Protein AF-A0A1S3H3V7-F1 (afdb_monomer)

Secondary structure (DSSP, 8-state):
------------------PEEEEEEE-TTT--EEEEEEETT--HHHHHHHS-HHHHHH-HHHHHHHHHHHHHHHHHHHHTT---EEEEES-TTTHHHHHHHHTT-SEEEEE---

Mean predicted aligned error: 14.19 Å

pLDDT: mean 79.92, std 20.32, range [31.7, 98.75]

Nearest PDB structures (foldseek):
  3wst-assembly6_E  TM=7.375E-01  e=1.887E-07  Caenorhabditis elegans
  4c4a-assembly1_A  TM=9.613E-01  e=6.460E-06  Mus musculus
  6ogn-assembly1_A  TM=9.903E-01  e=1.685E-04  Mus musculus
  3wst-assembly14_Q  TM=6.716E-01  e=1.776E-06  Caenorhabditis elegans
  8wz2-assembly1_R  TM=3.304E-01  e=7.748E+00  Homo sapiens

Sequence (114 aa):
MLRAKCVFFILRNLTMSSKNVFVPRINPVTGESEWIPQNENYDYYQEIARSAYADMLHDTERNKKYELALKKAIDCMHSQGKPANVLDIGTGTGLLSMMAARHRADSITACEVG

Foldseek 3Di:
DDDDDDDPDPPPPPPPPFQWDFDWDQDPVPRDTDTDTDTPPPPCVVVVVPLCVVVVVPPPVVLVVLLVVLLVQQVVCVVVVHAQEEEAEQCPVVSSVVSNVVSPRVHYHYDHDD

Organism: Lingula anatina (NCBI:txid7574)

InterPro domains:
  IPR025799 Protein arginine N-methyltransferase [PTHR11006] (16-113)
  IPR029063 S-adenosyl-L-methionine-dependent methyltransferase superfamily [G3DSA:3.40.50.150] (45-114)
  IPR029063 S-adenosyl-L-methionine-dependent methyltransferase superfamily [SSF53335] (51-113)

Radius of gyration: 26.12 Å; Cα contacts (8 Å, |Δi|>4): 105; chains: 1; bounding box: 76×46×66 Å

Structure (mmCIF, N/CA/C/O backbone):
data_AF-A0A1S3H3V7-F1
#
_entry.id   AF-A0A1S3H3V7-F1
#
loop_
_atom_site.group_PDB
_atom_site.id
_atom_site.type_symbol
_atom_site.label_atom_id
_atom_site.label_alt_id
_atom_site.label_comp_id
_atom_site.label_asym_id
_atom_site.label_entity_id
_atom_site.label_seq_id
_atom_site.pdbx_PDB_ins_code
_atom_site.Cartn_x
_atom_site.Cartn_y
_atom_site.Cartn_z
_atom_site.occupancy
_atom_site.B_iso_or_equiv
_atom_site.auth_seq_id
_atom_site.auth_comp_id
_atom_site.auth_asym_id
_atom_site.auth_atom_id
_atom_site.pdbx_PDB_model_num
ATOM 1 N N . MET A 1 1 ? 62.962 27.855 -48.148 1.00 36.12 1 MET A N 1
ATOM 2 C CA . MET A 1 1 ? 61.916 28.734 -47.562 1.00 36.12 1 MET A CA 1
ATOM 3 C C . MET A 1 1 ? 60.598 28.275 -48.175 1.00 36.12 1 MET A C 1
ATOM 5 O O . MET A 1 1 ? 60.561 28.205 -49.387 1.00 36.12 1 MET A O 1
ATOM 9 N N . LEU A 1 2 ? 59.563 27.793 -47.486 1.00 35.38 2 LEU A N 1
ATOM 10 C CA . LEU A 1 2 ? 58.999 28.138 -46.180 1.00 35.38 2 LEU A CA 1
ATOM 11 C C . LEU A 1 2 ? 58.312 26.881 -45.584 1.00 35.38 2 LEU A C 1
ATOM 13 O O . LEU A 1 2 ? 57.717 26.096 -46.318 1.00 35.38 2 LEU A O 1
ATOM 17 N N . ARG A 1 3 ? 58.450 26.670 -44.269 1.00 34.94 3 ARG A N 1
ATOM 18 C CA . ARG A 1 3 ? 57.994 25.484 -43.520 1.00 34.94 3 ARG A CA 1
ATOM 19 C C . ARG A 1 3 ? 56.469 25.422 -43.366 1.00 34.94 3 ARG A C 1
ATOM 21 O O . ARG A 1 3 ? 55.820 26.433 -43.118 1.00 34.94 3 ARG A O 1
ATOM 28 N N . ALA A 1 4 ? 55.937 24.203 -43.428 1.00 36.81 4 ALA A N 1
ATOM 29 C CA . ALA A 1 4 ? 54.560 23.860 -43.101 1.00 36.81 4 ALA A CA 1
ATOM 30 C C . ALA A 1 4 ? 54.308 23.824 -41.578 1.00 36.81 4 ALA A C 1
ATOM 32 O O . ALA A 1 4 ? 55.129 23.311 -40.824 1.00 36.81 4 ALA A O 1
ATOM 33 N N . LYS A 1 5 ? 53.137 24.357 -41.197 1.00 43.41 5 LYS A N 1
ATOM 34 C CA . LYS A 1 5 ? 52.195 23.946 -40.134 1.00 43.41 5 LYS A CA 1
ATOM 35 C C . LYS A 1 5 ? 52.764 23.422 -38.805 1.00 43.41 5 LYS A C 1
ATOM 37 O O . LYS A 1 5 ? 53.263 22.308 -38.747 1.00 43.41 5 LYS A O 1
ATOM 42 N N . CYS A 1 6 ? 52.453 24.118 -37.710 1.00 31.70 6 CYS A N 1
ATOM 43 C CA . CYS A 1 6 ? 51.918 23.453 -36.516 1.00 31.70 6 CYS A CA 1
ATOM 44 C C . CYS A 1 6 ? 51.220 24.477 -35.612 1.00 31.70 6 CYS A C 1
ATOM 46 O O . CYS A 1 6 ? 51.865 25.277 -34.938 1.00 31.70 6 CYS A O 1
ATOM 48 N N . VAL A 1 7 ? 49.887 24.478 -35.643 1.00 40.72 7 VAL A N 1
ATOM 49 C CA . VAL A 1 7 ? 49.056 25.140 -34.636 1.00 40.72 7 VAL A CA 1
ATOM 50 C C . VAL A 1 7 ? 49.246 24.345 -33.347 1.00 40.72 7 VAL A C 1
ATOM 52 O O . VAL A 1 7 ? 48.903 23.166 -33.300 1.00 40.72 7 VAL A O 1
ATOM 55 N N . PHE A 1 8 ? 49.838 24.962 -32.326 1.00 37.22 8 PHE A N 1
ATOM 56 C CA . PHE A 1 8 ? 49.944 24.378 -30.992 1.00 37.22 8 PHE A CA 1
ATOM 57 C C . PHE A 1 8 ? 48.533 24.244 -30.403 1.00 37.22 8 PHE A C 1
ATOM 59 O O . PHE A 1 8 ? 47.970 25.198 -29.871 1.00 37.22 8 PHE A O 1
ATOM 66 N N . PHE A 1 9 ? 47.943 23.057 -30.534 1.00 39.53 9 PHE A N 1
ATOM 67 C CA . PHE A 1 9 ? 46.749 22.678 -29.791 1.00 39.53 9 PHE A CA 1
ATOM 68 C C . PHE A 1 9 ? 47.170 22.415 -28.341 1.00 39.53 9 PHE A C 1
ATOM 70 O O . PHE A 1 9 ? 47.959 21.513 -28.059 1.00 39.53 9 PHE A O 1
ATOM 77 N N . ILE A 1 10 ? 46.671 23.239 -27.423 1.00 47.66 10 ILE A N 1
ATOM 78 C CA . ILE A 1 10 ? 46.832 23.060 -25.981 1.00 47.66 10 ILE A CA 1
ATOM 79 C C . ILE A 1 10 ? 46.043 21.806 -25.579 1.00 47.66 10 ILE A C 1
ATOM 81 O O . ILE A 1 10 ? 44.836 21.868 -25.365 1.00 47.66 10 ILE A O 1
ATOM 85 N N . LEU A 1 11 ? 46.713 20.660 -25.464 1.00 41.59 11 LEU A N 1
ATOM 86 C CA . LEU A 1 11 ? 46.170 19.479 -24.790 1.00 41.59 11 LEU A CA 1
ATOM 87 C C . LEU A 1 11 ? 46.440 19.612 -23.287 1.00 41.59 11 LEU A C 1
ATOM 89 O O . LEU A 1 11 ? 47.417 19.093 -22.751 1.00 41.59 11 LEU A O 1
ATOM 93 N N . ARG A 1 12 ? 45.554 20.332 -22.589 1.00 43.31 12 ARG A N 1
ATOM 94 C CA . ARG A 1 12 ? 45.359 20.123 -21.150 1.00 43.31 12 ARG A CA 1
ATOM 95 C C . ARG A 1 12 ? 44.711 18.747 -20.988 1.00 43.31 12 ARG A C 1
ATOM 97 O O . ARG A 1 12 ? 43.501 18.620 -21.140 1.00 43.31 12 ARG A O 1
ATOM 104 N N . ASN A 1 13 ? 45.511 17.730 -20.676 1.00 42.44 13 ASN A N 1
ATOM 105 C CA . ASN A 1 13 ? 45.005 16.483 -20.108 1.00 42.44 13 ASN A CA 1
ATOM 106 C C . ASN A 1 13 ? 44.429 16.791 -18.719 1.00 42.44 13 ASN A C 1
ATOM 108 O O . ASN A 1 13 ? 45.127 16.721 -17.710 1.00 42.44 13 ASN A O 1
ATOM 112 N N . LEU A 1 14 ? 43.152 17.172 -18.672 1.00 46.84 14 LEU A N 1
ATOM 113 C CA . LEU A 1 14 ? 42.336 17.021 -17.477 1.00 46.84 14 LEU A CA 1
ATOM 114 C C . LEU A 1 14 ? 42.125 15.519 -17.293 1.00 46.84 14 LEU A C 1
ATOM 116 O O . LEU A 1 14 ? 41.224 14.930 -17.883 1.00 46.84 14 LEU A O 1
ATOM 120 N N . THR A 1 15 ? 42.972 14.883 -16.490 1.00 49.62 15 THR A N 1
ATOM 121 C CA . THR A 1 15 ? 42.615 13.607 -15.875 1.00 49.62 15 THR A CA 1
ATOM 122 C C . THR A 1 15 ? 41.417 13.884 -14.973 1.00 49.62 15 THR A C 1
ATOM 124 O O . THR A 1 15 ? 41.575 14.354 -13.846 1.00 49.62 15 THR A O 1
ATOM 127 N N . MET A 1 16 ? 40.207 13.675 -15.493 1.00 46.91 16 MET A N 1
ATOM 128 C CA . MET A 1 16 ? 39.021 13.566 -14.658 1.00 46.91 16 MET A CA 1
ATOM 129 C C . MET A 1 16 ? 39.241 12.372 -13.734 1.00 46.91 16 MET A C 1
ATOM 131 O O . MET A 1 16 ? 39.252 11.229 -14.182 1.00 46.91 16 MET A O 1
ATOM 135 N N . SER A 1 17 ? 39.478 12.644 -12.453 1.00 55.94 17 SER A N 1
ATOM 136 C CA . SER A 1 17 ? 39.389 11.622 -11.415 1.00 55.94 17 SER A CA 1
ATOM 137 C C . SER A 1 17 ? 37.953 11.104 -11.430 1.00 55.94 17 SER A C 1
ATOM 139 O O . SER A 1 17 ? 37.04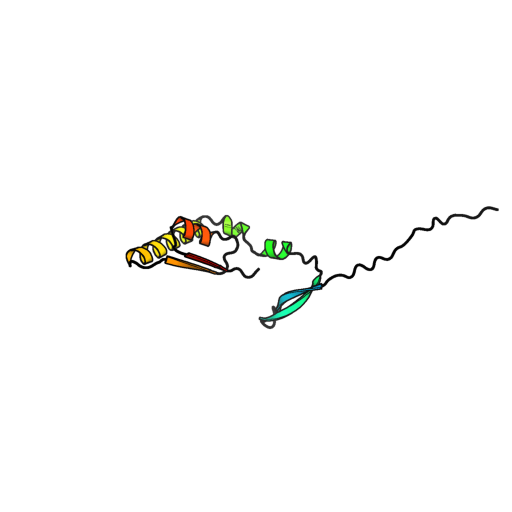7 11.828 -11.024 1.00 55.94 17 SER A O 1
ATOM 141 N N . SER A 1 18 ? 37.731 9.905 -11.972 1.00 60.91 18 SER A N 1
ATOM 142 C CA . SER A 1 18 ? 36.433 9.239 -11.914 1.00 60.91 18 SER A CA 1
ATOM 143 C C . SER A 1 18 ? 36.134 8.951 -10.448 1.00 60.91 18 SER A C 1
ATOM 145 O O . SER A 1 18 ? 36.786 8.084 -9.855 1.00 60.91 18 SER A O 1
ATOM 147 N N . LYS A 1 19 ? 35.207 9.689 -9.829 1.00 63.34 19 LYS A N 1
ATOM 148 C CA . LYS A 1 19 ? 34.793 9.326 -8.473 1.00 63.34 19 LYS A CA 1
ATOM 149 C C . LYS A 1 19 ? 34.029 8.016 -8.567 1.00 63.34 19 LYS A C 1
ATOM 151 O O . LYS A 1 19 ? 33.129 7.880 -9.391 1.00 63.34 19 LYS A O 1
ATOM 156 N N . ASN A 1 20 ? 34.406 7.061 -7.729 1.00 74.25 20 ASN A N 1
ATOM 157 C CA . ASN A 1 20 ? 33.686 5.807 -7.606 1.00 74.25 20 ASN A CA 1
ATOM 158 C C . ASN A 1 20 ? 32.812 5.860 -6.351 1.00 74.25 20 ASN A C 1
ATOM 160 O O . ASN A 1 20 ? 33.287 6.240 -5.280 1.00 74.25 20 ASN A O 1
ATOM 164 N N . VAL A 1 21 ? 31.547 5.481 -6.487 1.00 77.12 21 VAL A N 1
ATOM 165 C CA . VAL A 1 21 ? 30.602 5.252 -5.394 1.00 77.12 21 VAL A CA 1
ATOM 166 C C . VAL A 1 21 ? 30.487 3.746 -5.198 1.00 77.12 21 VAL A C 1
ATOM 168 O O . VAL A 1 21 ? 30.352 2.998 -6.162 1.00 77.12 21 VAL A O 1
ATOM 171 N N . PHE A 1 22 ? 30.563 3.281 -3.956 1.00 78.06 22 PHE A N 1
ATOM 172 C CA . PHE A 1 22 ? 30.288 1.880 -3.655 1.00 78.06 22 PHE A CA 1
ATOM 173 C C . PHE A 1 22 ? 28.777 1.675 -3.636 1.00 78.06 22 PHE A C 1
ATOM 175 O O . PHE A 1 22 ? 28.087 2.295 -2.828 1.00 78.06 22 PHE A O 1
ATOM 182 N N . VAL A 1 23 ? 28.275 0.814 -4.518 1.00 74.19 23 VAL A N 1
ATOM 183 C CA . VAL A 1 23 ? 26.868 0.400 -4.514 1.00 74.19 23 VAL A CA 1
ATOM 184 C C . VAL A 1 23 ? 26.757 -1.019 -3.959 1.00 74.19 23 VAL A C 1
ATOM 186 O O . VAL A 1 23 ? 27.595 -1.866 -4.298 1.00 74.19 23 VAL A O 1
ATOM 189 N N . PRO A 1 24 ? 25.761 -1.300 -3.104 1.00 75.00 24 PRO A N 1
ATOM 190 C CA . PRO A 1 24 ? 25.490 -2.656 -2.664 1.00 75.00 24 PRO A CA 1
ATOM 191 C C . PRO A 1 24 ? 24.869 -3.445 -3.825 1.00 75.00 24 PRO A C 1
ATOM 193 O O . PRO A 1 24 ? 23.917 -3.005 -4.465 1.00 75.00 24 PRO A O 1
ATOM 196 N N . ARG A 1 25 ? 25.416 -4.623 -4.116 1.00 75.81 25 ARG A N 1
ATOM 197 C CA . ARG A 1 25 ? 24.954 -5.544 -5.161 1.00 75.81 25 ARG A CA 1
ATOM 198 C C . ARG A 1 25 ? 24.845 -6.938 -4.570 1.00 75.81 25 ARG A C 1
ATOM 200 O O . ARG A 1 25 ? 25.768 -7.401 -3.915 1.00 75.81 25 ARG A O 1
ATOM 207 N N . ILE A 1 26 ? 23.740 -7.625 -4.836 1.00 80.00 26 ILE A N 1
ATOM 208 C CA . ILE A 1 26 ? 23.601 -9.035 -4.463 1.00 80.00 26 ILE A CA 1
ATOM 209 C C . ILE A 1 26 ? 24.295 -9.884 -5.528 1.00 80.00 26 ILE A C 1
ATOM 211 O O . ILE A 1 26 ? 23.984 -9.769 -6.719 1.00 80.00 26 ILE A O 1
ATOM 215 N N . ASN A 1 27 ? 25.224 -10.739 -5.108 1.00 78.12 27 ASN A N 1
ATOM 216 C CA . ASN A 1 27 ? 25.855 -11.710 -5.989 1.00 78.12 27 ASN A CA 1
ATOM 217 C C . ASN A 1 27 ? 24.819 -12.782 -6.391 1.00 78.12 27 ASN A C 1
ATOM 219 O O . ASN A 1 27 ? 24.286 -13.471 -5.520 1.00 78.12 27 ASN A O 1
ATOM 223 N N . PRO A 1 28 ? 24.521 -12.973 -7.691 1.00 69.19 28 PRO A N 1
ATOM 224 C CA . PRO A 1 28 ? 23.472 -13.895 -8.131 1.00 69.19 28 PRO A CA 1
ATOM 225 C C . PRO A 1 28 ? 23.825 -15.379 -7.936 1.00 69.19 28 PRO A C 1
ATOM 227 O O . PRO A 1 28 ? 22.951 -16.231 -8.072 1.00 69.19 28 PRO A O 1
ATOM 230 N N . VAL A 1 29 ? 25.090 -15.699 -7.651 1.00 82.56 29 VAL A N 1
ATOM 231 C CA . VAL A 1 29 ? 25.581 -17.066 -7.429 1.00 82.56 29 VAL A CA 1
ATOM 232 C C . VAL A 1 29 ? 25.629 -17.402 -5.938 1.00 82.56 29 VAL A C 1
ATOM 234 O O . VAL A 1 29 ? 25.291 -18.521 -5.564 1.00 82.56 29 VAL A O 1
ATOM 237 N N . THR A 1 30 ? 26.037 -16.455 -5.088 1.00 84.25 30 THR A N 1
ATOM 238 C CA . THR A 1 30 ? 26.227 -16.698 -3.644 1.00 84.25 30 THR A CA 1
ATOM 239 C C . THR A 1 30 ? 25.111 -16.127 -2.771 1.00 84.25 30 THR A C 1
ATOM 241 O O . THR A 1 30 ? 24.935 -16.575 -1.643 1.00 84.25 30 THR A O 1
ATOM 244 N N . GLY A 1 31 ? 24.340 -15.158 -3.274 1.00 78.25 31 GLY A N 1
ATOM 245 C CA . GLY A 1 31 ? 23.322 -14.431 -2.510 1.00 78.25 31 GLY A CA 1
ATOM 246 C C . GLY A 1 31 ? 23.892 -13.417 -1.513 1.00 78.25 31 GLY A C 1
ATOM 247 O O . GLY A 1 31 ? 23.130 -12.799 -0.773 1.00 78.25 31 GLY A O 1
ATOM 248 N N . GLU A 1 32 ? 25.212 -13.235 -1.481 1.00 75.50 32 GLU A N 1
ATOM 249 C CA . GLU A 1 32 ? 25.875 -12.320 -0.555 1.00 75.50 32 GLU A CA 1
ATOM 250 C C . GLU A 1 32 ? 25.839 -10.875 -1.065 1.00 75.50 32 GLU A C 1
ATOM 252 O O . GLU A 1 32 ? 25.871 -10.615 -2.272 1.00 75.50 32 GLU A O 1
ATOM 257 N N . SER A 1 33 ? 25.778 -9.925 -0.130 1.00 82.50 33 SER A N 1
ATOM 258 C CA . SER A 1 33 ? 25.855 -8.496 -0.431 1.00 82.50 33 SER A CA 1
ATOM 259 C C . SER A 1 33 ? 27.307 -8.074 -0.637 1.00 82.50 33 SER A C 1
ATOM 261 O O . SER A 1 33 ? 28.108 -8.084 0.298 1.00 82.50 33 SER A O 1
ATOM 263 N N . GLU A 1 34 ? 27.628 -7.641 -1.849 1.00 85.00 34 GLU A N 1
ATOM 264 C CA . GLU A 1 34 ? 28.941 -7.147 -2.246 1.00 85.00 34 GLU A CA 1
ATOM 265 C C . GLU A 1 34 ? 28.910 -5.631 -2.465 1.00 85.00 34 GLU A C 1
ATOM 267 O O . GLU A 1 34 ? 27.951 -5.079 -3.003 1.00 85.00 34 GLU A O 1
ATOM 272 N N . TRP A 1 35 ? 29.985 -4.945 -2.074 1.00 80.19 35 TRP A N 1
ATOM 273 C CA . TRP A 1 35 ? 30.169 -3.520 -2.348 1.00 80.19 35 TRP A CA 1
ATOM 274 C C . TRP A 1 35 ? 31.044 -3.354 -3.579 1.00 80.19 35 TRP A C 1
ATOM 276 O O . TRP A 1 35 ? 32.259 -3.550 -3.520 1.00 80.19 35 TRP A O 1
ATOM 286 N N . ILE A 1 36 ? 30.428 -2.986 -4.700 1.00 78.62 36 ILE A N 1
ATOM 287 C CA . ILE A 1 36 ? 31.141 -2.855 -5.970 1.00 78.62 36 ILE A CA 1
ATOM 288 C C . ILE A 1 36 ? 31.386 -1.365 -6.238 1.00 78.62 36 ILE A C 1
ATOM 290 O O . ILE A 1 36 ? 30.432 -0.582 -6.206 1.00 78.62 36 ILE A O 1
ATOM 294 N N . PRO A 1 37 ? 32.639 -0.940 -6.497 1.00 74.44 37 PRO A N 1
ATOM 295 C CA . PRO A 1 37 ? 32.915 0.428 -6.906 1.00 74.44 37 PRO A CA 1
ATOM 296 C C . PRO A 1 37 ? 32.311 0.662 -8.292 1.00 74.44 37 PRO A C 1
ATOM 298 O O . PRO A 1 37 ? 32.686 0.014 -9.268 1.00 74.44 37 PRO A O 1
ATOM 301 N N . GLN A 1 38 ? 31.373 1.594 -8.373 1.00 71.38 38 GLN A N 1
ATOM 302 C CA . GLN A 1 38 ? 30.747 2.043 -9.607 1.00 71.38 38 GLN A CA 1
ATOM 303 C C . GLN A 1 38 ? 31.092 3.498 -9.865 1.00 71.38 38 GLN A C 1
ATOM 305 O O . GLN A 1 38 ? 31.339 4.255 -8.934 1.00 71.38 38 GLN A O 1
ATOM 310 N N . ASN A 1 39 ? 31.120 3.900 -11.130 1.00 74.44 39 ASN A N 1
ATOM 311 C CA . ASN A 1 39 ? 31.346 5.297 -11.484 1.00 74.44 39 ASN A CA 1
ATOM 312 C C . ASN A 1 39 ? 30.243 6.186 -10.871 1.00 74.44 39 ASN A C 1
ATOM 314 O O . ASN A 1 39 ? 29.093 5.768 -10.795 1.00 74.44 39 ASN A O 1
ATOM 318 N N . GLU A 1 40 ? 30.576 7.411 -10.463 1.00 65.56 40 GLU A N 1
ATOM 319 C CA . GLU A 1 40 ? 29.627 8.413 -9.950 1.00 65.56 40 GLU A CA 1
ATOM 320 C C . GLU A 1 40 ? 28.424 8.668 -10.876 1.00 65.56 40 GLU A C 1
ATOM 322 O O . GLU A 1 40 ? 27.347 9.004 -10.394 1.00 65.56 40 GLU A O 1
ATOM 327 N N . ASN A 1 41 ? 28.572 8.425 -12.181 1.00 62.12 41 ASN A N 1
ATOM 328 C CA . ASN A 1 41 ? 27.489 8.435 -13.166 1.00 62.12 41 ASN A CA 1
ATOM 329 C C . ASN A 1 41 ? 26.799 7.061 -13.294 1.00 62.12 41 ASN A C 1
ATOM 331 O O . ASN A 1 41 ? 26.511 6.618 -14.408 1.00 62.12 41 ASN A O 1
ATOM 335 N N . TYR A 1 42 ? 26.597 6.347 -12.184 1.00 63.34 42 TYR A N 1
ATOM 336 C CA . TYR A 1 42 ? 25.921 5.050 -12.194 1.00 63.34 42 TYR A CA 1
ATOM 337 C C . TYR A 1 42 ? 24.506 5.204 -12.761 1.00 63.34 42 TYR A C 1
ATOM 339 O O . TYR A 1 42 ? 23.746 6.093 -12.370 1.00 63.34 42 TYR A O 1
ATOM 347 N N . ASP A 1 43 ? 24.174 4.344 -13.720 1.00 62.38 43 ASP A N 1
ATOM 348 C CA . ASP A 1 43 ? 22.962 4.445 -14.521 1.00 62.38 43 ASP A CA 1
ATOM 349 C C . ASP A 1 43 ? 21.727 3.950 -13.743 1.00 62.38 43 ASP A C 1
ATOM 351 O O . ASP A 1 43 ? 21.251 2.827 -13.928 1.00 62.38 43 ASP A O 1
ATOM 355 N N . TYR A 1 44 ? 21.188 4.814 -12.874 1.00 62.28 44 TYR A N 1
ATOM 356 C CA . TYR A 1 44 ? 19.906 4.612 -12.180 1.00 62.28 44 TYR A CA 1
ATOM 357 C C . TYR A 1 44 ? 18.742 4.331 -13.143 1.00 62.28 44 TYR A C 1
ATOM 359 O O . TYR A 1 44 ? 17.733 3.755 -12.729 1.00 62.28 44 TYR A O 1
ATOM 367 N N . TYR A 1 45 ? 18.857 4.689 -14.430 1.00 60.19 45 TYR A N 1
ATOM 368 C CA . TYR A 1 45 ? 17.809 4.390 -15.401 1.00 60.19 45 TYR A CA 1
ATOM 369 C C . TYR A 1 45 ? 17.630 2.890 -15.585 1.00 60.19 45 TYR A C 1
ATOM 371 O O . TYR A 1 45 ? 16.510 2.447 -15.824 1.00 60.19 45 TYR A O 1
ATOM 379 N N . GLN A 1 46 ? 18.691 2.093 -15.436 1.00 61.53 46 GLN A N 1
ATOM 380 C CA . GLN A 1 46 ? 18.570 0.648 -15.565 1.00 61.53 46 GLN A CA 1
ATOM 381 C C . GLN A 1 46 ? 17.800 0.029 -14.390 1.00 61.53 46 GLN A C 1
ATOM 383 O O . GLN A 1 46 ? 17.083 -0.951 -14.587 1.00 61.53 46 GLN A O 1
ATOM 388 N N . GLU A 1 47 ? 17.910 0.594 -13.189 1.00 64.69 47 GLU A N 1
ATOM 389 C CA . GLU A 1 47 ? 17.148 0.128 -12.029 1.00 64.69 47 GLU A CA 1
ATOM 390 C C . GLU A 1 47 ? 15.687 0.552 -12.132 1.00 64.69 47 GLU A C 1
ATOM 392 O O . GLU A 1 47 ? 14.825 -0.320 -12.071 1.00 64.69 47 GLU A O 1
ATOM 397 N N . ILE A 1 48 ? 15.416 1.821 -12.459 1.00 63.91 48 ILE A N 1
ATOM 398 C CA . ILE A 1 48 ? 14.062 2.339 -12.726 1.00 63.91 48 ILE A CA 1
ATOM 399 C C . ILE A 1 48 ? 13.371 1.553 -13.851 1.00 63.91 48 ILE A C 1
ATOM 401 O O . ILE A 1 48 ? 12.197 1.198 -13.739 1.00 63.91 48 ILE A O 1
ATOM 405 N N . ALA A 1 49 ? 14.093 1.241 -14.932 1.00 62.50 49 ALA A N 1
ATOM 406 C CA . ALA A 1 49 ? 13.566 0.446 -16.040 1.00 62.50 49 ALA A CA 1
ATOM 407 C C . ALA A 1 49 ? 13.252 -1.002 -15.629 1.00 62.50 49 ALA A C 1
ATOM 409 O O . ALA A 1 49 ? 12.357 -1.619 -16.204 1.00 62.50 49 ALA A O 1
ATOM 410 N N . ARG A 1 50 ? 13.966 -1.553 -14.638 1.00 64.19 50 ARG A N 1
ATOM 411 C CA . ARG A 1 50 ? 13.750 -2.916 -14.125 1.00 64.19 50 ARG A CA 1
ATOM 412 C C . ARG A 1 50 ? 12.698 -3.004 -13.031 1.00 64.19 50 ARG A C 1
ATOM 414 O O . ARG A 1 50 ? 12.159 -4.087 -12.832 1.00 64.19 50 ARG A O 1
ATOM 421 N N . SER A 1 51 ? 12.381 -1.910 -12.343 1.00 66.81 51 SER A N 1
ATOM 422 C CA . SER A 1 51 ? 11.457 -1.930 -11.204 1.00 66.81 51 SER A CA 1
ATOM 423 C C . SER A 1 51 ? 10.007 -2.283 -11.573 1.00 66.81 51 SER A C 1
ATOM 425 O O . SER A 1 51 ? 9.163 -2.396 -10.689 1.00 66.81 51 SER A O 1
ATOM 427 N N . ALA A 1 52 ? 9.693 -2.427 -12.870 1.00 70.69 52 ALA A N 1
ATOM 428 C CA . ALA A 1 52 ? 8.371 -2.790 -13.393 1.00 70.69 52 ALA A CA 1
ATOM 429 C C . ALA A 1 52 ? 7.216 -1.908 -12.862 1.00 70.69 52 ALA A C 1
ATOM 431 O O . ALA A 1 52 ? 6.050 -2.308 -12.888 1.00 70.69 52 ALA A O 1
ATOM 432 N N . TYR A 1 53 ? 7.520 -0.684 -12.402 1.00 76.44 53 TYR A N 1
ATOM 433 C CA . TYR A 1 53 ? 6.535 0.219 -11.803 1.00 76.44 53 TYR A CA 1
ATOM 434 C C . TYR A 1 53 ? 5.409 0.576 -12.778 1.00 76.44 53 TYR A C 1
ATOM 436 O O . TYR A 1 53 ? 4.266 0.710 -12.359 1.00 76.44 53 TYR A O 1
ATOM 444 N N . ALA A 1 54 ? 5.697 0.706 -14.076 1.00 76.94 54 ALA A N 1
ATOM 445 C CA . ALA A 1 54 ? 4.692 1.070 -15.076 1.00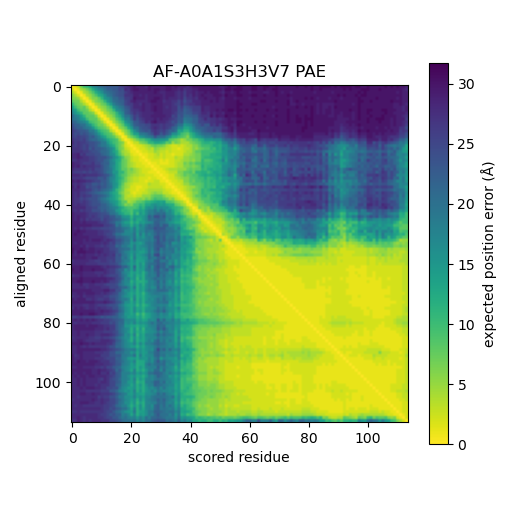 76.94 54 ALA A CA 1
ATOM 446 C C . ALA A 1 54 ? 3.597 -0.002 -15.216 1.00 76.94 54 ALA A C 1
ATOM 448 O O . ALA A 1 54 ? 2.413 0.306 -15.067 1.00 76.94 54 ALA A O 1
ATOM 449 N N . ASP A 1 55 ? 3.988 -1.262 -15.418 1.00 83.62 55 ASP A N 1
ATOM 450 C CA . ASP A 1 55 ? 3.049 -2.388 -15.496 1.00 83.62 55 ASP A CA 1
ATOM 451 C C . ASP A 1 55 ? 2.268 -2.526 -14.191 1.00 83.62 55 ASP A C 1
ATOM 453 O O . ASP A 1 55 ? 1.055 -2.741 -14.184 1.00 83.62 55 ASP A O 1
ATOM 457 N N . MET A 1 56 ? 2.959 -2.314 -13.067 1.00 86.94 56 MET A N 1
ATOM 458 C CA . MET A 1 56 ? 2.342 -2.311 -11.758 1.00 86.94 56 MET A CA 1
ATOM 459 C C . MET A 1 56 ? 1.258 -1.229 -11.654 1.00 86.94 56 MET A C 1
ATOM 461 O O . MET A 1 56 ? 0.128 -1.534 -11.282 1.00 86.94 56 MET A O 1
ATOM 465 N N . LEU A 1 57 ? 1.550 0.023 -11.982 1.00 87.31 57 LEU A N 1
ATOM 466 C CA . LEU A 1 57 ? 0.588 1.119 -11.857 1.00 87.31 57 LEU A CA 1
ATOM 467 C C . LEU A 1 57 ? -0.640 0.946 -12.763 1.00 87.31 57 LEU A C 1
ATOM 469 O O . LEU A 1 57 ? -1.741 1.331 -12.365 1.00 87.31 57 LEU A O 1
ATOM 473 N N . HIS A 1 58 ? -0.477 0.333 -13.937 1.00 90.50 58 HIS A N 1
ATOM 474 C CA . HIS A 1 58 ? -1.576 0.095 -14.874 1.00 90.50 58 HIS A CA 1
ATOM 475 C C . HIS A 1 58 ? -2.413 -1.161 -14.573 1.00 90.50 58 HIS A C 1
ATOM 477 O O . HIS A 1 58 ? -3.513 -1.299 -15.120 1.00 90.50 58 HIS A O 1
ATOM 483 N N . ASP A 1 59 ? -1.975 -2.030 -13.655 1.00 94.81 59 ASP A N 1
ATOM 484 C CA . ASP A 1 59 ? -2.762 -3.175 -13.185 1.00 94.81 59 ASP A CA 1
ATOM 485 C C . ASP A 1 59 ? -3.939 -2.726 -12.300 1.00 94.81 59 ASP A C 1
ATOM 487 O O . ASP A 1 59 ? -3.893 -2.664 -11.066 1.00 94.81 59 ASP A O 1
ATOM 491 N N . THR A 1 60 ? -5.037 -2.397 -12.974 1.00 95.31 60 THR A N 1
ATOM 492 C CA . THR A 1 60 ? -6.248 -1.855 -12.355 1.00 95.31 60 THR A CA 1
ATOM 493 C C . THR A 1 60 ? -6.919 -2.857 -11.417 1.00 95.31 60 THR A C 1
ATOM 495 O O . THR A 1 60 ? -7.420 -2.473 -10.359 1.00 95.31 60 THR A O 1
ATOM 498 N N . GLU A 1 61 ? -6.944 -4.140 -11.777 1.00 97.25 61 GLU A N 1
ATOM 499 C CA . GLU A 1 61 ? -7.605 -5.161 -10.962 1.00 97.25 61 GLU A CA 1
ATOM 500 C C . GLU A 1 61 ? -6.833 -5.430 -9.677 1.00 97.25 61 GLU A C 1
ATOM 502 O O . GLU A 1 61 ? -7.431 -5.517 -8.599 1.00 97.25 61 GLU A O 1
ATOM 507 N N . ARG A 1 62 ? -5.501 -5.488 -9.756 1.00 97.00 62 ARG A N 1
ATOM 508 C CA . ARG A 1 62 ? -4.664 -5.600 -8.566 1.00 97.00 6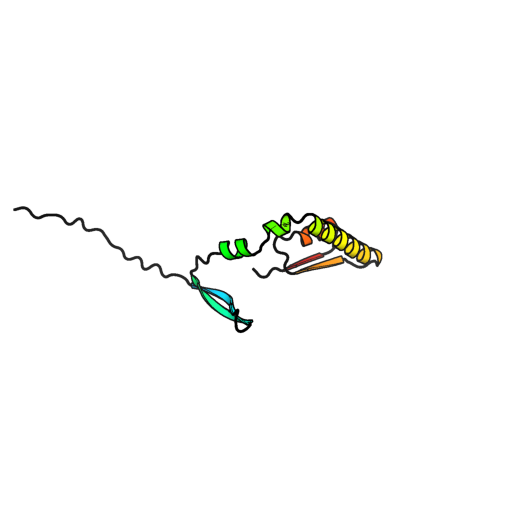2 ARG A CA 1
ATOM 509 C C . ARG A 1 62 ? -4.830 -4.383 -7.656 1.00 97.00 62 ARG A C 1
ATOM 511 O O . ARG A 1 62 ? -5.056 -4.556 -6.459 1.00 97.00 62 ARG A O 1
ATOM 518 N N . ASN A 1 63 ? -4.801 -3.172 -8.212 1.00 97.12 63 ASN A N 1
ATOM 519 C CA . ASN A 1 63 ? -4.942 -1.931 -7.443 1.00 97.12 63 ASN A CA 1
ATOM 520 C C . ASN A 1 63 ? -6.294 -1.849 -6.710 1.00 97.12 63 ASN A C 1
ATOM 522 O O . ASN A 1 63 ? -6.323 -1.548 -5.518 1.00 97.12 63 ASN A O 1
ATOM 526 N N . LYS A 1 64 ? -7.405 -2.220 -7.364 1.00 98.06 64 LYS A N 1
ATOM 527 C CA . LYS A 1 64 ? -8.731 -2.291 -6.717 1.00 98.06 64 LYS A CA 1
ATOM 528 C C . LYS A 1 64 ? -8.773 -3.292 -5.563 1.00 98.06 64 LYS A C 1
ATOM 530 O O . LYS A 1 64 ? -9.386 -3.018 -4.532 1.00 98.06 64 LYS A O 1
ATOM 535 N N . LYS A 1 65 ? -8.157 -4.467 -5.734 1.00 98.38 65 LYS A N 1
ATOM 536 C CA . LYS A 1 65 ? -8.129 -5.504 -4.690 1.00 98.38 65 LYS A CA 1
ATOM 537 C C . LYS A 1 65 ? -7.340 -5.040 -3.468 1.00 98.38 65 LYS A C 1
ATOM 539 O O . LYS A 1 65 ? -7.823 -5.233 -2.353 1.00 98.38 65 LYS A O 1
ATOM 544 N N . TYR A 1 66 ? -6.190 -4.394 -3.671 1.00 98.25 66 TYR A N 1
ATOM 545 C CA . TYR A 1 66 ? -5.422 -3.795 -2.577 1.00 98.25 66 TYR A CA 1
ATOM 546 C C . TYR A 1 66 ? -6.203 -2.692 -1.865 1.00 98.25 66 TYR A C 1
ATOM 548 O O . TYR A 1 66 ? -6.294 -2.722 -0.641 1.00 98.25 66 TYR A O 1
ATOM 556 N N . GLU A 1 67 ? -6.823 -1.770 -2.604 1.00 98.31 67 GLU A N 1
ATOM 557 C CA . GLU A 1 67 ? -7.604 -0.678 -2.012 1.00 98.31 67 GLU A CA 1
ATOM 558 C C . GLU A 1 67 ? -8.775 -1.212 -1.168 1.00 98.31 67 GLU A C 1
ATOM 560 O O . GLU A 1 67 ? -8.956 -0.812 -0.016 1.00 98.31 67 GLU A O 1
ATOM 565 N N . LEU A 1 68 ? -9.518 -2.202 -1.682 1.00 98.62 68 LEU A N 1
ATOM 566 C CA . LEU A 1 68 ? -10.607 -2.841 -0.940 1.00 98.62 68 LEU A CA 1
ATOM 567 C C . LEU A 1 68 ? -10.110 -3.561 0.323 1.00 98.62 68 LEU A C 1
ATOM 569 O O . LEU A 1 68 ? -10.772 -3.508 1.362 1.00 98.62 68 LEU A O 1
ATOM 573 N N . ALA A 1 69 ? -8.976 -4.257 0.237 1.00 98.56 69 ALA A N 1
ATOM 574 C CA . ALA A 1 69 ? -8.391 -4.964 1.371 1.00 98.56 69 ALA A CA 1
ATOM 575 C C . ALA A 1 69 ? -7.895 -3.991 2.451 1.00 98.56 69 ALA A C 1
ATOM 577 O O . ALA A 1 69 ? -8.214 -4.183 3.624 1.00 98.56 69 ALA A O 1
ATOM 578 N N . LEU A 1 70 ? -7.195 -2.922 2.055 1.00 98.56 70 LEU A N 1
ATOM 579 C CA . LEU A 1 70 ? -6.732 -1.863 2.954 1.00 98.56 70 LEU A CA 1
ATOM 580 C C . LEU A 1 70 ? -7.902 -1.218 3.688 1.00 98.56 70 LEU A C 1
ATOM 582 O O . LEU A 1 70 ? -7.886 -1.154 4.915 1.00 98.56 70 LEU A O 1
ATOM 586 N N . LYS A 1 71 ? -8.954 -0.826 2.958 1.00 98.69 71 LYS A N 1
ATOM 587 C CA . LYS A 1 71 ? -10.165 -0.267 3.565 1.00 98.69 71 LYS A CA 1
ATOM 588 C C . LYS A 1 71 ? -10.745 -1.208 4.621 1.00 98.69 71 LYS A C 1
ATOM 590 O O . LYS A 1 71 ? -11.001 -0.787 5.742 1.00 98.69 71 LYS A O 1
ATOM 595 N N . LYS A 1 72 ? -10.925 -2.490 4.282 1.00 98.75 72 LYS A N 1
ATOM 596 C CA . LYS A 1 72 ? -11.468 -3.488 5.217 1.00 98.75 72 LYS A CA 1
ATOM 597 C C . LYS A 1 72 ? -10.598 -3.655 6.464 1.00 98.75 72 LYS A C 1
ATOM 599 O O . LYS A 1 72 ? -11.141 -3.784 7.557 1.00 98.75 72 LYS A O 1
ATOM 604 N N . ALA A 1 73 ? -9.276 -3.673 6.310 1.00 98.62 73 ALA A N 1
ATOM 605 C CA . ALA A 1 73 ? -8.350 -3.818 7.429 1.00 98.62 73 ALA A CA 1
ATOM 606 C C . ALA A 1 73 ? -8.381 -2.595 8.359 1.00 98.62 73 A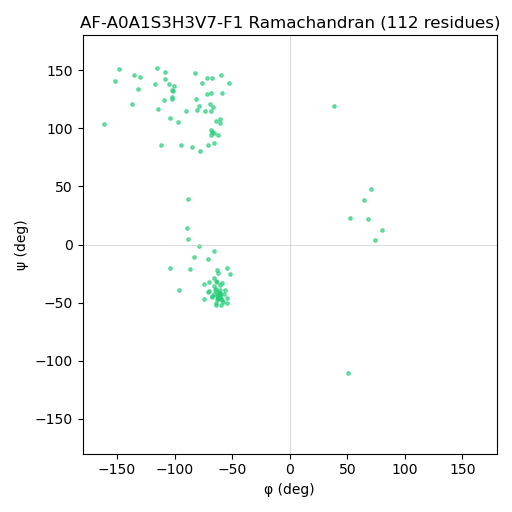LA A C 1
ATOM 608 O O . ALA A 1 73 ? -8.461 -2.760 9.576 1.00 98.62 73 ALA A O 1
ATOM 609 N N . ILE A 1 74 ? -8.386 -1.386 7.790 1.00 98.75 74 ILE A N 1
ATOM 610 C CA . ILE A 1 74 ? -8.468 -0.128 8.542 1.00 98.75 74 ILE A CA 1
ATOM 611 C C . ILE A 1 74 ? -9.808 -0.034 9.283 1.00 98.75 74 ILE A C 1
ATOM 613 O O . ILE A 1 74 ? -9.816 0.131 10.502 1.00 98.75 74 ILE A O 1
ATOM 617 N N . ASP A 1 75 ? -10.927 -0.258 8.583 1.00 98.69 75 ASP A N 1
ATOM 618 C CA . ASP A 1 75 ? -12.267 -0.255 9.184 1.00 98.69 75 ASP A CA 1
ATOM 619 C C . ASP A 1 75 ? -12.363 -1.268 10.339 1.00 98.69 75 ASP A C 1
ATOM 621 O O . ASP A 1 75 ? -12.964 -0.989 11.376 1.00 98.69 75 ASP A O 1
ATOM 625 N N . CYS A 1 76 ? -11.746 -2.447 10.188 1.00 98.69 76 CYS A N 1
ATOM 626 C CA . CYS A 1 76 ? -11.708 -3.469 11.231 1.00 98.69 76 CYS A CA 1
ATOM 627 C C . CYS A 1 76 ? -10.966 -2.977 12.484 1.00 98.69 76 CYS A C 1
ATOM 629 O O . CYS A 1 76 ? -11.495 -3.106 13.589 1.00 98.69 76 CYS A O 1
ATOM 631 N N . MET A 1 77 ? -9.786 -2.370 12.330 1.00 98.62 77 MET A N 1
ATOM 632 C CA . MET A 1 77 ? -9.026 -1.806 13.455 1.00 98.62 77 MET A CA 1
ATOM 633 C C . MET A 1 77 ? -9.821 -0.720 14.183 1.00 98.62 77 MET A C 1
ATOM 635 O O . MET A 1 77 ? -9.970 -0.777 15.407 1.00 98.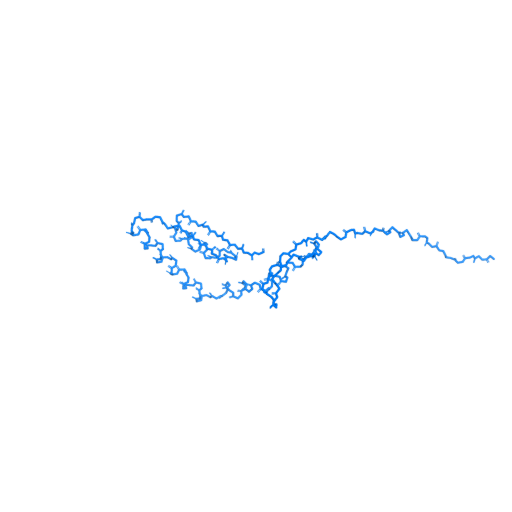62 77 MET A O 1
ATOM 639 N N . HIS A 1 78 ? -10.419 0.202 13.428 1.00 98.50 78 HIS A N 1
ATOM 640 C CA . HIS A 1 78 ? -11.250 1.268 13.985 1.00 98.50 78 HIS A CA 1
ATOM 641 C C . HIS A 1 78 ? -12.507 0.734 14.674 1.00 98.50 78 HIS A C 1
ATOM 643 O O . HIS A 1 78 ? -12.857 1.216 15.748 1.00 98.50 78 HIS A O 1
ATOM 649 N N . SER A 1 79 ? -13.149 -0.307 14.130 1.00 98.50 79 SER A N 1
ATOM 650 C CA . SER A 1 79 ? -14.316 -0.949 14.760 1.00 98.50 79 SER A CA 1
ATOM 651 C C . SER A 1 79 ? -13.998 -1.579 16.120 1.00 98.50 79 SER A C 1
ATOM 653 O O . SER A 1 79 ? -14.876 -1.709 16.968 1.00 98.50 79 SER A O 1
ATOM 655 N N . GLN A 1 80 ? -12.729 -1.927 16.352 1.00 98.31 80 GLN A N 1
ATOM 656 C CA . GLN A 1 80 ? -12.229 -2.425 17.633 1.00 98.31 80 GLN A CA 1
ATOM 657 C C . GLN A 1 80 ? -11.766 -1.299 18.572 1.00 98.31 80 GLN A C 1
ATOM 659 O O . GLN A 1 80 ? -11.210 -1.588 19.631 1.00 98.31 80 GLN A O 1
ATOM 664 N N . GLY A 1 81 ? -11.939 -0.029 18.189 1.00 98.31 81 GLY A N 1
ATOM 665 C CA . GLY A 1 81 ? -11.453 1.128 18.942 1.00 98.31 81 GLY A CA 1
ATOM 666 C C . GLY A 1 81 ? -9.926 1.256 18.962 1.00 98.31 81 GLY A C 1
ATOM 667 O O . GLY A 1 81 ? -9.382 1.867 19.880 1.00 98.31 81 GLY A O 1
ATOM 668 N N . LYS A 1 82 ? -9.223 0.654 17.993 1.00 98.56 82 LYS A N 1
ATOM 669 C CA . LYS A 1 82 ? -7.756 0.671 17.898 1.00 98.56 82 LYS A CA 1
ATOM 670 C C . LYS A 1 82 ? -7.291 1.564 16.744 1.00 98.56 82 LYS A C 1
ATOM 672 O O . LYS A 1 82 ? -7.974 1.610 15.721 1.00 98.56 82 LYS A O 1
ATOM 677 N N . PRO A 1 83 ? -6.115 2.206 16.858 1.00 98.25 83 PRO A N 1
ATOM 678 C CA . PRO A 1 83 ? -5.519 2.924 15.738 1.00 98.25 83 PRO A CA 1
ATOM 679 C C . PRO A 1 83 ? -5.076 1.955 14.632 1.00 98.25 83 PRO A C 1
ATOM 681 O O . PRO A 1 83 ? -4.563 0.864 14.901 1.00 98.25 83 PRO A O 1
ATOM 684 N N . ALA A 1 84 ? -5.241 2.374 13.384 1.00 98.56 84 ALA A N 1
ATOM 685 C CA . ALA A 1 84 ? -4.777 1.699 12.183 1.00 98.56 84 ALA A CA 1
ATOM 686 C C . ALA A 1 84 ? -3.407 2.257 11.758 1.00 98.56 84 ALA A C 1
ATOM 688 O O . ALA A 1 84 ? -3.317 3.162 10.929 1.00 98.56 84 ALA A O 1
ATOM 689 N N . ASN A 1 85 ? -2.336 1.705 12.334 1.00 98.44 85 ASN A N 1
ATOM 690 C CA . ASN A 1 85 ? -0.955 2.028 11.966 1.00 98.44 85 ASN A CA 1
ATOM 691 C C . ASN A 1 85 ? -0.483 1.087 10.848 1.00 98.44 85 ASN A C 1
ATOM 693 O O . ASN A 1 85 ? -0.389 -0.123 11.059 1.00 98.44 85 ASN A O 1
ATOM 697 N N . VAL A 1 86 ? -0.203 1.628 9.665 1.00 98.50 86 VAL A N 1
ATOM 698 C CA . VAL A 1 86 ? 0.131 0.863 8.455 1.00 98.50 86 VAL A CA 1
ATOM 699 C C . VAL A 1 86 ? 1.642 0.863 8.218 1.00 98.50 86 VAL A C 1
ATOM 701 O O . VAL A 1 86 ? 2.290 1.901 8.321 1.00 98.50 86 VAL A O 1
ATOM 704 N N . LEU A 1 87 ? 2.195 -0.300 7.864 1.00 98.31 87 LEU A N 1
ATOM 705 C CA . LEU A 1 87 ? 3.565 -0.458 7.373 1.00 98.31 87 LEU A CA 1
ATOM 706 C C . LEU A 1 87 ? 3.517 -0.933 5.913 1.00 98.31 87 LEU A C 1
ATOM 708 O O . LEU A 1 87 ? 3.009 -2.020 5.646 1.00 98.31 87 LEU A O 1
ATOM 712 N N . ASP A 1 88 ? 4.032 -0.124 4.990 1.00 97.75 88 ASP A N 1
ATOM 713 C CA . ASP A 1 88 ? 4.100 -0.414 3.552 1.00 97.75 88 ASP A CA 1
ATOM 714 C C . ASP A 1 88 ? 5.537 -0.795 3.164 1.00 97.75 88 ASP A C 1
ATOM 716 O O . ASP A 1 88 ? 6.441 0.041 3.203 1.00 97.75 88 ASP A O 1
ATOM 720 N N . ILE A 1 89 ? 5.755 -2.075 2.854 1.00 96.06 89 ILE A N 1
ATOM 721 C CA . ILE A 1 89 ? 7.077 -2.650 2.568 1.00 96.06 89 ILE A CA 1
ATOM 722 C C . ILE A 1 89 ? 7.233 -2.818 1.062 1.00 96.06 89 ILE A C 1
ATOM 724 O O . ILE A 1 89 ? 6.427 -3.512 0.442 1.00 96.06 89 ILE A O 1
ATOM 728 N N . GLY A 1 90 ? 8.296 -2.246 0.496 1.00 91.44 90 GLY A N 1
ATOM 729 C CA . GLY A 1 90 ? 8.452 -2.176 -0.957 1.00 91.44 90 GLY A CA 1
ATOM 730 C C . GLY A 1 90 ? 7.452 -1.184 -1.541 1.00 91.44 90 GLY A C 1
ATOM 731 O O . GLY A 1 90 ? 6.690 -1.513 -2.451 1.00 91.44 90 GLY A O 1
ATOM 732 N N . THR A 1 91 ? 7.379 0.004 -0.932 1.00 93.06 91 THR A N 1
ATOM 733 C CA . THR A 1 91 ? 6.346 0.995 -1.247 1.00 93.06 91 THR A CA 1
ATOM 734 C C . THR A 1 91 ? 6.432 1.496 -2.692 1.00 93.06 91 THR A C 1
ATOM 736 O O . THR A 1 91 ? 5.435 1.974 -3.243 1.00 93.06 91 THR A O 1
ATOM 739 N N . GLY A 1 92 ? 7.602 1.379 -3.327 1.00 90.94 92 GLY A N 1
ATOM 740 C CA . GLY A 1 92 ? 7.881 1.842 -4.676 1.00 90.94 92 GLY A CA 1
ATOM 741 C C . GLY A 1 92 ? 7.444 3.290 -4.853 1.00 90.94 92 GLY A C 1
ATOM 742 O O . GLY A 1 92 ? 7.985 4.216 -4.253 1.00 90.94 92 GLY A O 1
ATOM 743 N N . THR A 1 93 ? 6.399 3.493 -5.652 1.00 91.56 93 THR A N 1
ATOM 744 C CA . THR A 1 93 ? 5.837 4.822 -5.930 1.00 91.56 93 THR A CA 1
ATOM 745 C C . THR A 1 93 ? 4.944 5.379 -4.813 1.00 91.56 93 THR A C 1
ATOM 747 O O . THR A 1 93 ? 4.374 6.457 -4.979 1.00 91.56 93 THR A O 1
ATOM 750 N N . GLY A 1 94 ? 4.721 4.643 -3.722 1.00 94.62 94 GLY A N 1
ATOM 751 C CA . GLY A 1 94 ? 3.851 5.048 -2.615 1.00 94.62 94 GLY A CA 1
ATOM 752 C C . GLY A 1 94 ? 2.354 4.834 -2.852 1.00 94.62 94 GLY A C 1
ATOM 753 O O . GLY A 1 94 ? 1.535 5.373 -2.106 1.00 94.62 94 GLY A O 1
ATOM 754 N N . LEU A 1 95 ? 1.956 4.082 -3.888 1.00 96.69 95 LEU A N 1
ATOM 755 C CA . LEU A 1 95 ? 0.542 3.947 -4.268 1.00 96.69 95 LEU A CA 1
ATOM 756 C C . LEU A 1 95 ? -0.314 3.369 -3.128 1.00 96.69 95 LEU A C 1
ATOM 758 O O . LEU A 1 95 ? -1.369 3.921 -2.810 1.00 96.69 95 LEU A O 1
ATOM 762 N N . LEU A 1 96 ? 0.143 2.280 -2.505 1.00 97.75 96 LEU A N 1
ATOM 763 C CA . LEU A 1 96 ? -0.604 1.601 -1.444 1.00 97.75 96 LEU A CA 1
ATOM 764 C C . LEU A 1 96 ? -0.654 2.441 -0.164 1.00 97.75 96 LEU A C 1
ATOM 766 O O . LEU A 1 96 ? -1.719 2.570 0.441 1.00 97.75 96 LEU A O 1
ATOM 770 N N . SER A 1 97 ? 0.451 3.100 0.187 1.00 98.06 97 SER A N 1
ATOM 771 C CA . SER A 1 97 ? 0.482 4.110 1.249 1.00 98.06 97 SER A CA 1
ATOM 772 C C . SER A 1 97 ? -0.555 5.219 1.035 1.00 98.06 97 SER A C 1
ATOM 774 O O . SER A 1 97 ? -1.322 5.539 1.942 1.00 98.06 97 SER A O 1
ATOM 776 N N . MET A 1 98 ? -0.672 5.768 -0.178 1.00 98.38 98 MET A N 1
ATOM 777 C CA . MET A 1 98 ? -1.693 6.781 -0.478 1.00 98.38 98 MET A CA 1
ATOM 778 C C . MET A 1 98 ? -3.126 6.231 -0.406 1.00 98.38 98 MET A C 1
ATOM 780 O O . MET A 1 98 ? -4.033 6.939 0.037 1.00 98.38 98 MET A O 1
ATOM 784 N N . MET A 1 99 ? -3.355 4.975 -0.804 1.00 98.44 99 MET A N 1
ATOM 785 C CA . MET A 1 99 ? -4.654 4.312 -0.624 1.00 98.44 99 MET A CA 1
ATOM 786 C C . MET A 1 99 ? -5.010 4.169 0.861 1.00 98.44 99 MET A C 1
ATOM 788 O O . MET A 1 99 ? -6.133 4.486 1.255 1.00 98.44 99 MET A O 1
ATOM 792 N N . ALA A 1 100 ? -4.054 3.758 1.699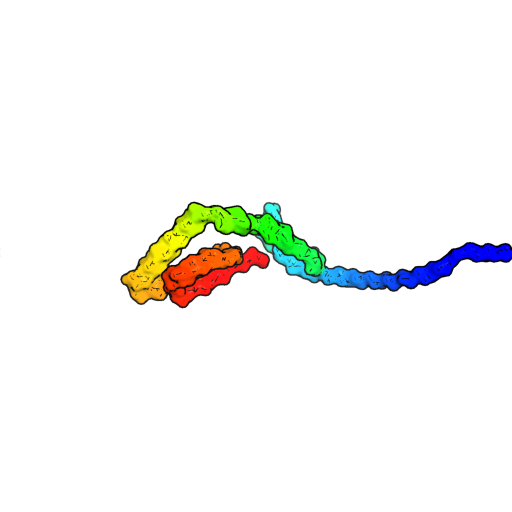 1.00 98.56 100 ALA A N 1
ATOM 793 C CA . ALA A 1 10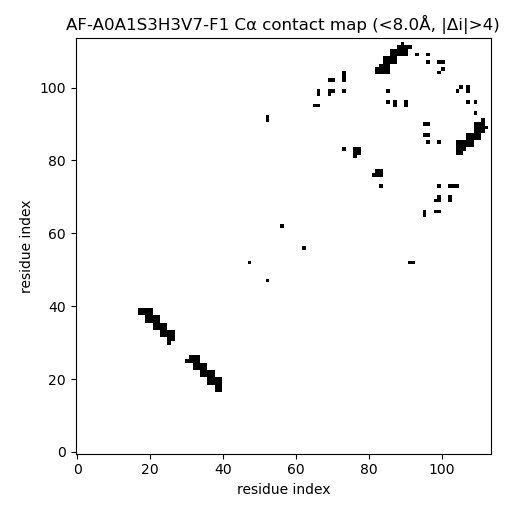0 ? -4.242 3.683 3.145 1.00 98.56 100 ALA A CA 1
ATOM 794 C C . ALA A 1 100 ? -4.567 5.061 3.750 1.00 98.56 100 ALA A C 1
ATOM 796 O O . ALA A 1 100 ? -5.502 5.183 4.544 1.00 98.56 100 ALA A O 1
ATOM 797 N N . ALA A 1 101 ? -3.873 6.117 3.308 1.00 98.38 101 ALA A N 1
ATOM 798 C CA . ALA A 1 101 ? -4.131 7.491 3.744 1.00 98.38 101 ALA A CA 1
ATOM 799 C C . ALA A 1 101 ? -5.545 7.960 3.366 1.00 98.38 101 ALA A C 1
ATOM 801 O O . ALA A 1 101 ? -6.261 8.520 4.196 1.00 98.38 101 ALA A O 1
ATOM 802 N N . ARG A 1 102 ? -5.995 7.677 2.133 1.00 98.44 102 ARG A N 1
ATOM 803 C CA . ARG A 1 102 ? -7.367 7.979 1.676 1.00 98.44 102 ARG A CA 1
ATOM 804 C C . ARG A 1 102 ? -8.432 7.294 2.531 1.00 98.44 102 ARG A C 1
ATOM 806 O O . ARG A 1 102 ? -9.504 7.862 2.738 1.00 98.44 102 ARG A O 1
ATOM 813 N N . HIS A 1 103 ? -8.134 6.104 3.044 1.00 98.38 103 HIS A N 1
ATOM 814 C CA . HIS A 1 103 ? -8.997 5.359 3.958 1.00 98.38 103 HIS A CA 1
ATOM 815 C C . HIS A 1 103 ? -8.769 5.684 5.439 1.00 98.38 103 HIS A C 1
ATOM 817 O O . HIS A 1 103 ? -9.330 5.006 6.291 1.00 98.38 103 HIS A O 1
ATOM 823 N N . ARG A 1 104 ? -8.051 6.775 5.741 1.00 98.00 104 ARG A N 1
ATOM 824 C CA . ARG A 1 104 ? -7.864 7.326 7.091 1.00 98.00 104 ARG A CA 1
ATOM 825 C C . ARG A 1 104 ? -7.095 6.409 8.044 1.00 98.00 104 ARG A C 1
ATOM 827 O O . ARG A 1 104 ? -7.419 6.358 9.226 1.00 98.00 104 ARG A O 1
ATOM 834 N N . ALA A 1 105 ? -6.071 5.711 7.557 1.00 98.50 105 ALA A N 1
ATOM 835 C CA . ALA A 1 105 ? -5.063 5.154 8.457 1.00 98.50 105 ALA A CA 1
ATOM 836 C C . ALA A 1 105 ? -4.497 6.258 9.376 1.00 98.50 105 ALA A C 1
ATOM 838 O O . ALA A 1 105 ? -4.260 7.379 8.925 1.00 98.50 105 ALA A O 1
ATOM 839 N N . ASP A 1 106 ? -4.296 5.941 10.655 1.00 98.69 106 ASP A N 1
ATOM 840 C CA . ASP A 1 106 ? -3.862 6.909 11.672 1.00 98.69 106 ASP A CA 1
ATOM 841 C C . ASP A 1 106 ? -2.381 7.272 11.521 1.00 98.69 106 ASP A C 1
ATOM 843 O O . ASP A 1 106 ? -1.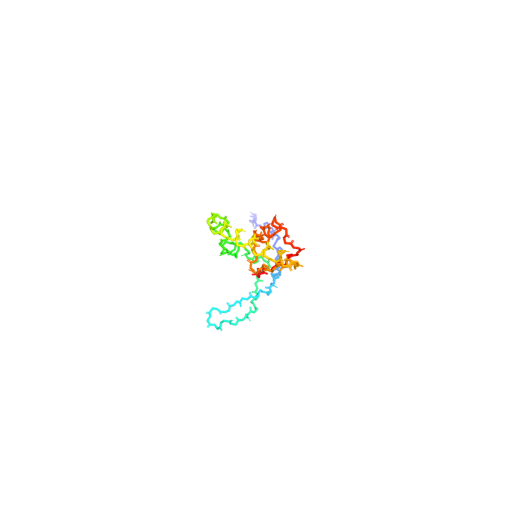972 8.409 11.756 1.00 98.69 106 ASP A O 1
ATOM 847 N N . SER A 1 107 ? -1.571 6.302 11.100 1.00 98.62 107 SER A N 1
ATOM 848 C CA . SER A 1 107 ? -0.180 6.516 10.713 1.00 98.62 107 SER A CA 1
ATOM 849 C C . SER A 1 107 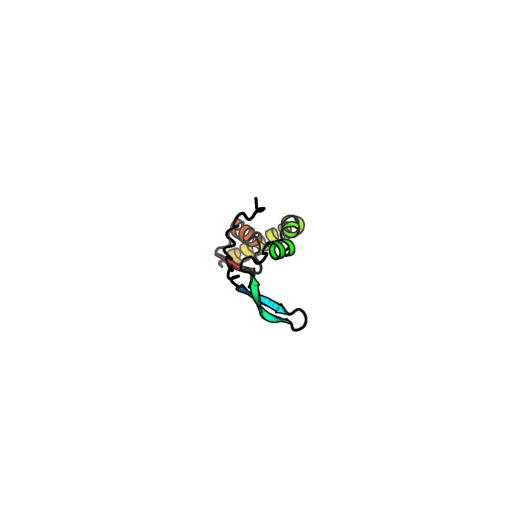? 0.221 5.543 9.613 1.00 98.62 107 SER A C 1
ATOM 851 O O . SER A 1 107 ? -0.335 4.448 9.501 1.00 98.62 107 SER A O 1
ATOM 853 N N . ILE A 1 108 ? 1.169 5.958 8.774 1.00 98.69 108 ILE A N 1
ATOM 854 C CA . ILE A 1 108 ? 1.691 5.150 7.672 1.00 98.69 108 ILE A CA 1
ATOM 855 C C . ILE A 1 108 ? 3.206 5.309 7.662 1.00 98.69 108 ILE A C 1
ATOM 857 O O . ILE A 1 108 ? 3.715 6.420 7.513 1.00 98.69 108 ILE A O 1
ATOM 861 N N . THR A 1 109 ? 3.913 4.195 7.802 1.00 98.31 109 THR A N 1
ATOM 862 C CA . THR A 1 109 ? 5.358 4.109 7.607 1.00 98.31 109 THR A CA 1
ATOM 863 C C . THR A 1 109 ? 5.602 3.322 6.335 1.00 98.31 109 THR A C 1
ATOM 865 O O . THR A 1 109 ? 5.136 2.195 6.211 1.00 98.31 109 THR A O 1
ATOM 868 N N . ALA A 1 110 ? 6.335 3.904 5.398 1.00 97.19 110 ALA A N 1
ATOM 869 C CA . ALA A 1 110 ? 6.652 3.271 4.129 1.00 97.19 110 ALA A CA 1
ATOM 870 C C . ALA A 1 110 ? 8.165 3.080 4.012 1.00 97.19 110 ALA A C 1
ATOM 872 O O . ALA A 1 110 ? 8.927 3.975 4.386 1.00 97.19 110 ALA A O 1
ATOM 873 N N . CYS A 1 111 ? 8.603 1.928 3.512 1.00 94.75 111 CYS A N 1
ATOM 874 C CA . CYS A 1 111 ? 10.008 1.663 3.225 1.00 94.75 111 CYS A CA 1
ATOM 875 C C . CYS A 1 111 ? 10.191 1.107 1.812 1.00 94.75 111 CYS A C 1
ATOM 877 O O . CYS A 1 111 ? 9.370 0.340 1.307 1.00 94.75 111 CYS A O 1
ATOM 879 N N . GLU A 1 112 ? 11.294 1.506 1.189 1.00 89.06 112 GLU A N 1
ATOM 880 C CA . GLU A 1 112 ? 11.739 1.030 -0.115 1.00 89.06 112 GLU A CA 1
ATOM 881 C C . GLU A 1 112 ? 13.238 0.739 -0.040 1.00 89.06 112 GLU A C 1
ATOM 883 O O . GLU A 1 112 ? 13.963 1.432 0.680 1.00 89.06 112 GLU A O 1
ATOM 888 N N . VAL A 1 113 ? 13.686 -0.283 -0.765 1.00 77.88 113 VAL A N 1
ATOM 889 C CA . VAL A 1 113 ? 15.105 -0.594 -0.939 1.00 77.88 113 VAL A CA 1
ATOM 890 C C . VAL A 1 113 ? 15.427 -0.321 -2.405 1.00 77.88 113 VAL A C 1
ATOM 892 O O . VAL A 1 113 ? 15.330 -1.212 -3.246 1.00 77.88 113 VAL A O 1
ATOM 895 N N . GLY A 1 114 ? 15.745 0.942 -2.689 1.00 62.62 114 GLY A N 1
ATOM 896 C CA . GLY A 1 114 ? 16.238 1.411 -3.985 1.00 62.62 114 GLY A CA 1
ATOM 897 C C . GLY A 1 114 ? 17.704 1.801 -3.939 1.00 62.62 114 GLY A C 1
ATOM 898 O O . GLY A 1 114 ? 18.261 1.911 -2.820 1.00 62.62 114 GLY A O 1
#

Solvent-accessible surface area (backbone atoms only — not comparable to full-atom values): 7234 Å² total; per-residue (Å²): 140,84,86,82,87,80,84,84,74,83,79,78,82,74,78,74,80,79,54,62,42,73,42,84,41,70,39,94,88,78,69,47,82,40,75,45,78,35,54,71,82,59,70,60,64,62,54,62,68,64,63,49,54,68,66,56,72,66,36,59,69,62,52,52,52,51,47,55,49,46,43,54,54,34,53,51,31,48,75,71,77,38,82,29,71,44,77,33,79,68,32,79,91,38,61,66,57,51,46,37,52,76,58,62,39,74,41,78,48,73,43,66,91,126